Protein AF-A0ABD2D4B1-F1 (afdb_monomer)

Nearest PDB structures (foldseek):
  2lwl-assembly1_A  TM=8.045E-01  e=2.329E-04  Homo sapiens
  7t9r-assembly1_A  TM=9.028E-01  e=5.701E-02  Crocodylus porosus
  5ki9-assembly1_A-2  TM=9.433E-01  e=2.666E-01  Homo sapiens
  7rc7-assembly1_A  TM=5.884E-01  e=2.133E+00  Mus musculus
  9c6m-assembly2_E  TM=4.715E-01  e=2.789E+00  Yasminevirus sp. GU-2018

InterPro domains:
  IPR025933 Beta-defensin domain [PF13841] (8-37)

Structure (mmCIF, N/CA/C/O backbone):
data_AF-A0ABD2D4B1-F1
#
_entry.id   AF-A0ABD2D4B1-F1
#
loop_
_atom_site.group_PDB
_atom_site.id
_atom_site.type_symbol
_atom_site.label_atom_id
_atom_site.label_alt_id
_atom_site.label_comp_id
_atom_site.label_asym_id
_atom_site.labe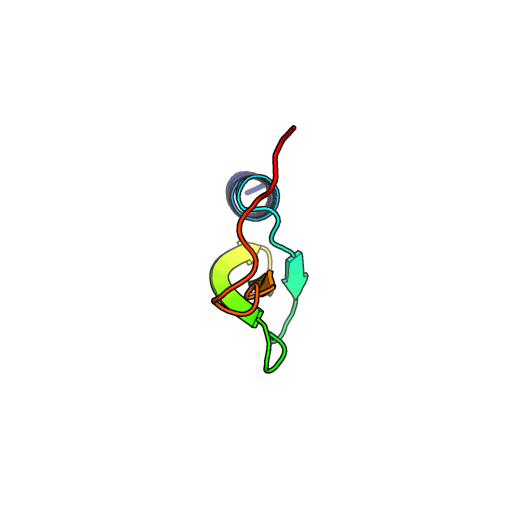l_entity_id
_atom_site.label_seq_id
_atom_site.pdbx_PDB_ins_code
_atom_site.Cartn_x
_atom_site.Cartn_y
_atom_site.Cartn_z
_atom_site.occupancy
_atom_site.B_iso_or_equiv
_atom_site.auth_seq_id
_atom_site.auth_comp_id
_atom_site.auth_asym_id
_atom_site.auth_atom_id
_atom_site.pdbx_PDB_model_num
ATOM 1 N N . GLU A 1 1 ? -13.314 8.644 15.283 1.00 50.47 1 GLU A N 1
ATOM 2 C CA . GLU A 1 1 ? -12.536 7.592 14.590 1.00 50.47 1 GLU A CA 1
ATOM 3 C C . GLU A 1 1 ? -11.302 8.218 13.942 1.00 50.47 1 GLU A C 1
ATOM 5 O O . GLU A 1 1 ? -11.392 9.344 13.466 1.00 50.47 1 GLU A O 1
ATOM 10 N N . ASN A 1 2 ? -10.144 7.550 13.975 1.00 59.84 2 ASN A N 1
ATOM 11 C CA . ASN A 1 2 ? -8.827 8.107 13.614 1.00 59.84 2 ASN A CA 1
ATOM 12 C C . ASN A 1 2 ? -8.604 8.212 12.091 1.00 59.84 2 ASN A C 1
ATOM 14 O O . ASN A 1 2 ? -7.653 7.640 11.553 1.00 59.84 2 ASN A O 1
ATOM 18 N N . ALA A 1 3 ? -9.509 8.869 11.360 1.00 71.50 3 ALA A N 1
ATOM 19 C CA . ALA A 1 3 ? -9.474 8.979 9.892 1.00 71.50 3 ALA A CA 1
ATOM 20 C C . ALA A 1 3 ? -8.184 9.637 9.353 1.00 71.50 3 ALA A C 1
ATOM 22 O O . ALA A 1 3 ? -7.840 9.496 8.183 1.00 71.50 3 ALA A O 1
ATOM 23 N N . PHE A 1 4 ? -7.436 10.306 10.233 1.00 77.69 4 PHE A N 1
ATOM 24 C CA . PHE A 1 4 ? -6.183 10.990 9.940 1.00 77.69 4 PHE A CA 1
ATOM 25 C C . PHE A 1 4 ? -5.102 10.087 9.320 1.00 77.69 4 PHE A C 1
ATOM 27 O O . PHE A 1 4 ? -4.403 10.507 8.397 1.00 77.69 4 PHE A O 1
ATOM 34 N N . PHE A 1 5 ? -4.964 8.844 9.794 1.00 81.19 5 PHE A N 1
ATOM 35 C CA . PHE A 1 5 ? -3.939 7.926 9.278 1.00 81.19 5 PHE A CA 1
ATOM 36 C C . PHE A 1 5 ? -4.238 7.482 7.843 1.00 81.19 5 PHE A C 1
ATOM 38 O O . PHE A 1 5 ? -3.345 7.463 6.992 1.00 81.19 5 PHE A O 1
ATOM 45 N N . ASP A 1 6 ? -5.508 7.210 7.554 1.00 82.81 6 ASP A N 1
ATOM 46 C CA . ASP A 1 6 ? -5.947 6.779 6.229 1.00 82.81 6 ASP A CA 1
ATOM 47 C C . ASP A 1 6 ? -5.889 7.948 5.230 1.00 82.81 6 ASP A C 1
ATOM 49 O O . ASP A 1 6 ? -5.507 7.767 4.072 1.00 82.81 6 ASP A O 1
ATOM 53 N N . GLU A 1 7 ? -6.185 9.171 5.684 1.00 88.50 7 GLU A N 1
ATOM 54 C CA . GLU A 1 7 ? -6.061 10.382 4.868 1.00 88.50 7 GLU A CA 1
ATOM 55 C C . GLU A 1 7 ? -4.601 10.675 4.501 1.00 88.50 7 GLU A C 1
ATOM 57 O O . GLU A 1 7 ? -4.301 10.975 3.343 1.00 88.50 7 GLU A O 1
ATOM 62 N N . LYS A 1 8 ? -3.669 10.527 5.454 1.00 88.12 8 LYS A N 1
ATOM 63 C CA . LYS A 1 8 ? -2.232 10.660 5.179 1.00 88.12 8 LYS A CA 1
ATOM 64 C C . LYS A 1 8 ? -1.776 9.641 4.135 1.00 88.12 8 LYS A C 1
ATOM 66 O O . LYS A 1 8 ? -1.038 10.005 3.222 1.00 88.12 8 LYS A O 1
ATOM 71 N N . CYS A 1 9 ? -2.242 8.395 4.237 1.00 91.00 9 CYS A N 1
ATOM 72 C CA . CYS A 1 9 ? -1.925 7.362 3.256 1.00 91.00 9 CYS A CA 1
ATOM 73 C C . CYS A 1 9 ? -2.455 7.709 1.857 1.00 91.00 9 CYS A C 1
ATOM 75 O O . CYS A 1 9 ? -1.711 7.647 0.878 1.00 91.00 9 CYS A O 1
ATOM 77 N N . LYS A 1 10 ? -3.711 8.168 1.768 1.00 88.88 10 LYS A N 1
ATOM 78 C CA . LYS A 1 10 ? -4.308 8.630 0.507 1.00 88.88 10 LYS A CA 1
ATOM 79 C C . LYS A 1 10 ? -3.556 9.809 -0.112 1.00 88.88 10 LYS A C 1
ATOM 81 O O . LYS A 1 10 ? -3.331 9.798 -1.316 1.00 88.88 10 LYS A O 1
ATOM 86 N N . LYS A 1 11 ? -3.127 10.797 0.683 1.00 91.19 11 LYS A N 1
ATOM 87 C CA . LYS A 1 11 ? -2.351 11.956 0.189 1.00 91.19 11 LYS A CA 1
ATOM 88 C C . LYS A 1 11 ? -1.015 11.558 -0.443 1.00 91.19 11 LYS A C 1
ATOM 90 O O . LYS A 1 11 ? -0.527 12.263 -1.318 1.00 91.19 11 LYS A O 1
ATOM 95 N N . LEU A 1 12 ? -0.443 10.429 -0.025 1.00 89.19 12 LEU A N 1
ATOM 96 C CA . LEU A 1 12 ? 0.788 9.866 -0.585 1.00 89.19 12 LEU A CA 1
ATOM 97 C C . LEU A 1 12 ? 0.538 8.946 -1.796 1.00 89.19 12 LEU A C 1
ATOM 99 O O . LEU A 1 12 ? 1.466 8.280 -2.244 1.00 89.19 12 LEU A O 1
ATOM 103 N N . ASN A 1 13 ? -0.696 8.878 -2.318 1.00 90.12 13 ASN A N 1
ATOM 104 C CA . ASN A 1 13 ? -1.128 7.879 -3.307 1.00 90.12 13 ASN A CA 1
ATOM 105 C C . ASN A 1 13 ? -0.841 6.433 -2.860 1.00 90.12 13 ASN A C 1
ATOM 107 O O . ASN A 1 13 ? -0.574 5.548 -3.674 1.00 90.12 13 ASN A O 1
ATOM 111 N N . GLY A 1 14 ? -0.884 6.201 -1.547 1.00 92.06 14 GLY A N 1
ATOM 112 C CA . GLY A 1 14 ? -0.695 4.893 -0.947 1.00 92.06 14 GLY A CA 1
ATOM 113 C C . GLY A 1 14 ? -2.007 4.147 -0.740 1.00 92.06 14 GLY A C 1
ATOM 114 O O . GLY A 1 14 ? -3.107 4.699 -0.830 1.00 92.06 14 GLY A O 1
ATOM 115 N N . ARG A 1 15 ? -1.877 2.861 -0.422 1.00 93.12 15 ARG A N 1
ATOM 116 C CA . ARG A 1 15 ? -2.989 1.954 -0.130 1.00 93.12 15 ARG A CA 1
ATOM 117 C C . ARG A 1 15 ? -2.752 1.215 1.183 1.00 93.12 15 ARG A C 1
ATOM 119 O O . ARG A 1 15 ? -1.648 0.747 1.450 1.00 93.12 15 ARG A O 1
ATOM 126 N N . CYS A 1 16 ? -3.800 1.132 2.001 1.00 93.19 16 CYS A N 1
ATOM 127 C CA . CYS A 1 16 ? -3.769 0.461 3.298 1.00 93.19 16 CYS A CA 1
ATOM 128 C C . CYS A 1 16 ? -3.986 -1.046 3.119 1.00 93.19 16 CYS A C 1
ATOM 130 O O . CYS A 1 16 ? -5.071 -1.477 2.730 1.00 93.19 16 CYS A O 1
ATOM 132 N N . VAL A 1 17 ? -2.966 -1.849 3.405 1.00 93.75 17 VAL A N 1
ATOM 133 C CA . VAL A 1 17 ? -2.969 -3.311 3.239 1.00 93.75 17 VAL A CA 1
ATOM 134 C C . VAL A 1 17 ? -2.261 -3.984 4.418 1.00 93.75 17 VAL A C 1
ATOM 136 O O . VAL A 1 17 ? -1.530 -3.342 5.162 1.00 93.75 17 VAL A O 1
ATOM 139 N N . ASN A 1 18 ? -2.446 -5.290 4.619 1.00 94.25 18 ASN A N 1
ATOM 140 C CA . ASN A 1 18 ? -1.745 -6.017 5.694 1.00 94.25 18 ASN A CA 1
ATOM 141 C C . ASN A 1 18 ? -0.220 -6.102 5.461 1.00 94.25 18 ASN A C 1
ATOM 143 O O . ASN A 1 18 ? 0.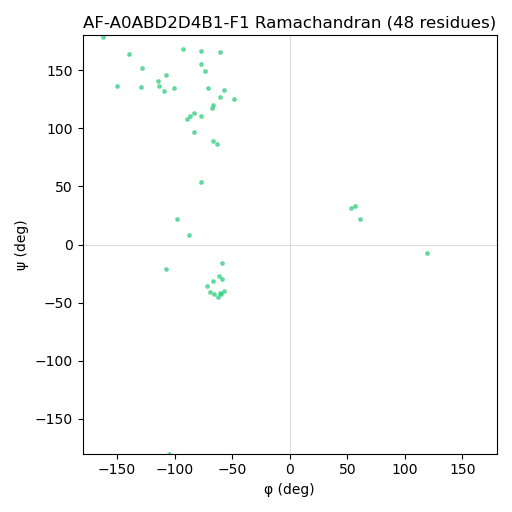572 -6.107 6.411 1.00 94.25 18 ASN A O 1
ATOM 147 N N . SER A 1 19 ? 0.194 -6.151 4.193 1.00 93.75 19 SER A N 1
ATOM 148 C CA . SER A 1 19 ? 1.583 -6.319 3.758 1.00 93.75 19 SER A CA 1
ATOM 149 C C . SER A 1 19 ? 1.793 -5.630 2.412 1.00 93.75 19 SER A C 1
ATOM 151 O O . SER A 1 19 ? 0.955 -5.784 1.525 1.00 93.75 19 SER A O 1
ATOM 153 N N . CYS A 1 20 ? 2.907 -4.912 2.256 1.00 92.94 20 CYS A N 1
ATOM 154 C CA . CYS A 1 20 ? 3.297 -4.306 0.982 1.00 92.94 20 CYS A CA 1
ATOM 155 C C . CYS A 1 20 ? 3.807 -5.369 0.003 1.00 92.94 20 CYS A C 1
ATOM 157 O O . CYS A 1 20 ? 4.385 -6.379 0.415 1.00 92.94 20 CYS A O 1
ATOM 159 N N . GLN A 1 21 ? 3.608 -5.142 -1.292 1.00 91.69 21 GLN A N 1
ATOM 160 C CA . GLN A 1 21 ? 4.198 -5.975 -2.339 1.00 91.69 21 GLN A CA 1
ATOM 161 C C . GLN A 1 21 ? 5.688 -5.653 -2.548 1.00 91.69 21 GLN A C 1
ATOM 163 O O . GLN A 1 21 ? 6.185 -4.631 -2.093 1.00 91.69 21 GLN A O 1
ATOM 168 N N . LYS A 1 22 ? 6.416 -6.515 -3.276 1.00 88.38 22 LYS A N 1
ATOM 169 C CA . LYS A 1 22 ? 7.862 -6.341 -3.543 1.00 88.38 22 LYS A CA 1
ATOM 170 C C . LYS A 1 22 ? 8.214 -5.028 -4.256 1.00 88.38 22 LYS A C 1
ATOM 172 O O . LYS A 1 22 ? 9.302 -4.510 -4.051 1.00 88.38 22 LYS A O 1
ATOM 177 N N . ASN A 1 23 ? 7.299 -4.509 -5.075 1.00 88.06 23 ASN A N 1
ATOM 178 C CA . ASN A 1 23 ? 7.464 -3.250 -5.811 1.00 88.06 23 ASN A CA 1
ATOM 179 C C . ASN A 1 23 ? 6.779 -2.080 -5.086 1.00 88.06 23 ASN A C 1
ATOM 181 O O . ASN A 1 23 ? 6.395 -1.092 -5.710 1.00 88.06 23 ASN A O 1
ATOM 185 N N . GLU A 1 24 ? 6.551 -2.219 -3.78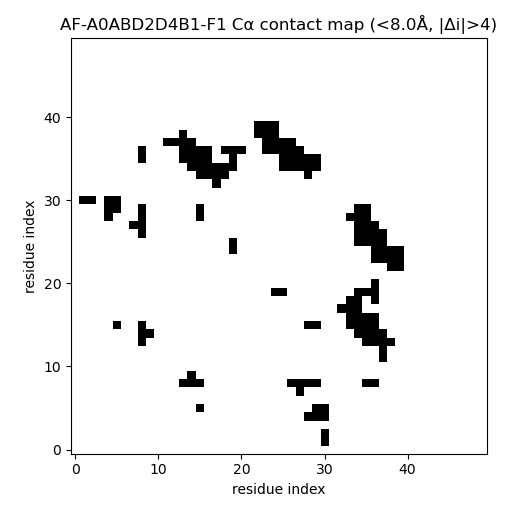3 1.00 92.56 24 GLU A N 1
ATOM 186 C CA . GLU A 1 24 ? 5.947 -1.200 -2.942 1.00 92.56 24 GLU A CA 1
ATOM 187 C C . GLU A 1 24 ? 6.807 -0.939 -1.714 1.00 92.56 24 GLU A C 1
ATOM 189 O O . GLU A 1 24 ? 7.488 -1.827 -1.204 1.00 92.56 24 GLU A O 1
ATOM 194 N N . GLU A 1 25 ? 6.721 0.282 -1.210 1.00 91.69 25 GLU A N 1
ATOM 195 C CA . GLU A 1 25 ? 7.409 0.714 -0.004 1.00 91.69 25 GLU A CA 1
ATOM 196 C C . GLU A 1 25 ? 6.406 1.051 1.100 1.00 91.69 25 GLU A C 1
ATOM 1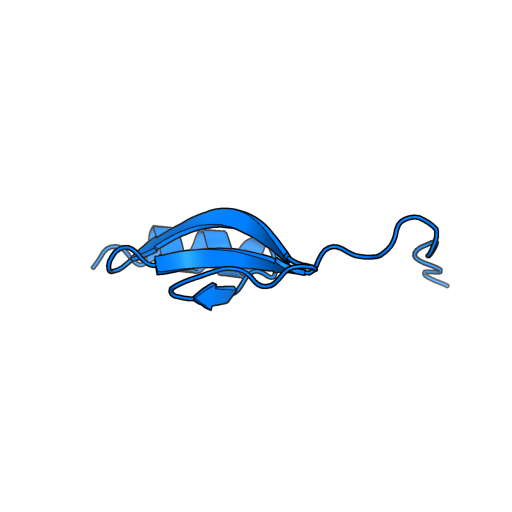98 O O . GLU A 1 25 ? 5.350 1.640 0.848 1.00 91.69 25 GLU A O 1
ATOM 203 N N . LEU A 1 26 ? 6.747 0.675 2.335 1.00 93.44 26 LEU A N 1
ATOM 204 C CA . LEU A 1 26 ? 6.010 1.059 3.533 1.00 93.44 26 LEU A CA 1
ATOM 205 C C . LEU A 1 26 ? 6.348 2.506 3.905 1.00 93.44 26 LEU A C 1
ATOM 207 O O . LEU A 1 26 ? 7.439 2.7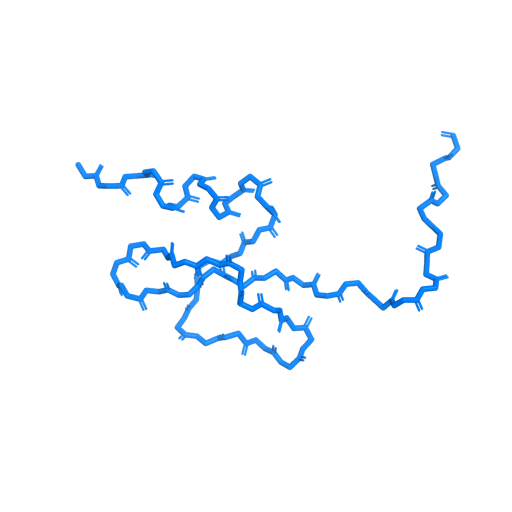73 4.398 1.00 93.44 26 LEU A O 1
ATOM 211 N N . VAL A 1 27 ? 5.390 3.417 3.748 1.00 92.00 27 VAL A N 1
ATOM 212 C CA . VAL A 1 27 ? 5.607 4.855 4.006 1.00 92.00 27 VAL A CA 1
ATOM 213 C C . VAL A 1 27 ? 4.916 5.360 5.275 1.00 92.00 27 VAL A C 1
ATOM 215 O O . VAL A 1 27 ? 5.277 6.404 5.819 1.00 92.00 27 VAL A O 1
ATOM 218 N N . ALA A 1 28 ? 3.891 4.648 5.751 1.00 90.81 28 ALA A N 1
ATOM 219 C CA . ALA A 1 28 ? 3.134 4.998 6.950 1.00 90.81 28 ALA A CA 1
ATOM 220 C C . ALA A 1 28 ? 2.340 3.796 7.489 1.00 90.81 28 ALA A C 1
ATOM 222 O O . ALA A 1 28 ? 2.321 2.715 6.899 1.00 90.81 28 ALA A O 1
ATOM 223 N N . LEU A 1 29 ? 1.637 4.007 8.600 1.00 90.44 29 LEU A N 1
ATOM 224 C CA . LEU A 1 29 ? 0.639 3.084 9.135 1.00 90.44 29 LEU A CA 1
ATOM 225 C C . LEU A 1 29 ? -0.763 3.658 8.912 1.00 90.44 29 LEU A C 1
ATOM 227 O O . LEU A 1 29 ? -0.953 4.873 8.967 1.00 90.44 29 LEU A O 1
ATOM 231 N N . CYS A 1 30 ? -1.724 2.774 8.674 1.00 90.56 30 CYS A N 1
ATOM 232 C CA . CYS A 1 30 ? -3.149 3.079 8.608 1.00 90.56 30 CYS A CA 1
ATOM 233 C C . CYS A 1 30 ? -3.851 2.586 9.883 1.00 90.56 30 CYS A C 1
ATOM 235 O O . CYS A 1 30 ? -3.227 2.008 10.779 1.00 90.56 30 CYS A O 1
ATOM 237 N N . GLN A 1 31 ? -5.166 2.786 9.980 1.00 86.69 31 GLN A N 1
ATOM 238 C CA . GLN A 1 31 ? -5.936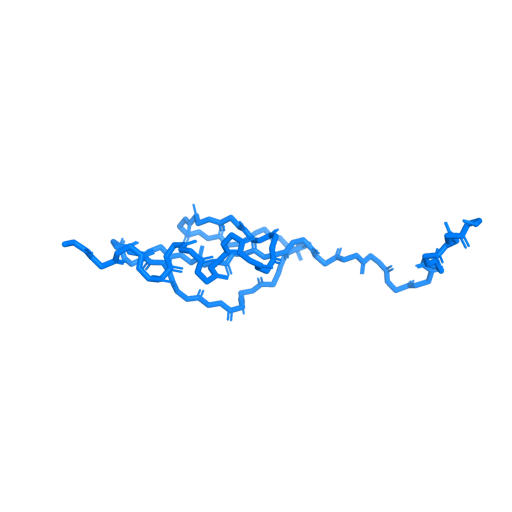 2.189 11.072 1.00 86.69 31 GLN A CA 1
ATOM 239 C C . GLN A 1 31 ? -5.872 0.651 11.078 1.00 86.69 31 GLN A C 1
ATOM 241 O O . GLN A 1 31 ? -5.496 0.014 10.094 1.00 86.69 31 GLN A O 1
ATOM 246 N N . LYS A 1 32 ? -6.294 0.043 12.197 1.00 85.94 32 LYS A N 1
ATOM 247 C CA . LYS A 1 32 ? -6.427 -1.420 12.349 1.00 85.94 32 LYS A CA 1
ATOM 248 C C . LYS A 1 32 ? -5.120 -2.179 12.075 1.00 85.94 32 LYS A C 1
ATOM 250 O O . LYS A 1 32 ? -5.146 -3.296 11.570 1.00 85.94 32 LYS A O 1
ATOM 255 N N . SER A 1 33 ? -3.984 -1.558 12.403 1.00 86.31 33 SER A N 1
ATOM 256 C CA . SER A 1 33 ? -2.641 -2.124 12.206 1.00 86.31 33 SER A CA 1
ATOM 257 C C . SER A 1 33 ? -2.297 -2.427 10.741 1.00 86.31 33 SER A C 1
ATOM 259 O O . SER A 1 33 ? -1.408 -3.232 10.463 1.00 86.31 33 SER A O 1
ATOM 261 N N . LEU A 1 34 ? -2.987 -1.776 9.800 1.00 92.56 34 LEU A N 1
ATOM 262 C CA . LEU A 1 34 ? -2.672 -1.860 8.382 1.00 92.56 34 LEU A CA 1
ATOM 263 C C . LEU A 1 34 ? -1.455 -0.993 8.049 1.00 92.56 34 LEU A C 1
ATOM 265 O O . LEU A 1 34 ? -1.136 -0.006 8.713 1.00 92.56 34 LEU A O 1
ATOM 269 N N . LYS A 1 35 ? -0.781 -1.365 6.972 1.00 94.12 35 LYS A N 1
ATOM 270 C CA . LYS A 1 35 ? 0.395 -0.700 6.425 1.00 94.12 35 LYS A CA 1
ATOM 271 C C . LYS A 1 35 ? -0.015 0.161 5.242 1.00 94.12 35 LYS A C 1
ATOM 273 O O . LYS A 1 35 ? -0.759 -0.303 4.384 1.00 94.12 35 LYS A O 1
ATOM 278 N N . CYS A 1 36 ? 0.481 1.391 5.181 1.00 95.06 36 CYS A N 1
ATOM 279 C CA . CYS A 1 36 ? 0.341 2.230 4.001 1.00 95.06 36 CYS A CA 1
ATOM 280 C C . CYS A 1 36 ? 1.488 1.941 3.033 1.00 95.06 36 CYS A C 1
ATOM 282 O O . CYS A 1 36 ? 2.640 2.278 3.320 1.00 95.06 36 CYS A O 1
ATOM 284 N N . CYS A 1 37 ? 1.161 1.328 1.902 1.00 95.25 37 CYS A N 1
ATOM 285 C CA . CYS A 1 37 ? 2.124 0.927 0.887 1.00 95.25 37 CYS A CA 1
ATOM 286 C C . CYS A 1 37 ? 1.972 1.804 -0.358 1.00 95.25 37 CYS A C 1
ATOM 288 O O . CYS A 1 37 ? 0.853 2.013 -0.833 1.00 95.25 37 CYS A O 1
ATOM 290 N N . VAL A 1 38 ? 3.083 2.317 -0.881 1.00 93.56 38 VAL A N 1
ATOM 291 C CA . VAL A 1 38 ? 3.128 3.123 -2.111 1.00 93.56 38 VAL A CA 1
ATOM 292 C C . VAL A 1 38 ? 3.891 2.350 -3.172 1.00 93.56 38 VAL A C 1
ATOM 294 O O . VAL A 1 38 ? 4.931 1.766 -2.885 1.00 93.56 38 VAL A O 1
ATOM 297 N N . SER A 1 39 ? 3.382 2.334 -4.404 1.00 90.31 39 SER A N 1
ATOM 298 C CA . SER A 1 39 ? 4.084 1.703 -5.521 1.00 90.31 39 SER A CA 1
ATOM 299 C C . SER A 1 39 ? 5.362 2.466 -5.850 1.00 90.31 39 SER A C 1
ATOM 301 O O . SER A 1 39 ? 5.317 3.644 -6.203 1.00 90.31 39 SER A O 1
ATOM 303 N N . LEU A 1 40 ? 6.495 1.774 -5.758 1.00 87.06 40 LEU A N 1
ATOM 304 C CA . LEU A 1 40 ? 7.777 2.298 -6.194 1.00 87.06 40 LEU A CA 1
ATOM 305 C C . LEU 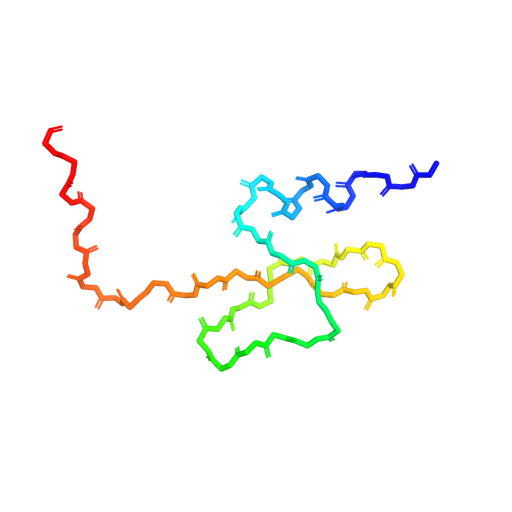A 1 40 ? 7.728 2.440 -7.713 1.00 87.06 40 LEU A C 1
ATOM 307 O O . LEU A 1 40 ? 7.565 1.459 -8.443 1.00 87.06 40 LEU A O 1
ATOM 311 N N . GLN A 1 41 ? 7.848 3.672 -8.204 1.00 77.31 41 GLN A N 1
ATOM 312 C CA . GLN A 1 41 ? 8.097 3.865 -9.623 1.00 77.31 41 GLN A CA 1
ATOM 313 C C . GLN A 1 41 ? 9.534 3.419 -9.918 1.00 77.31 41 GLN A C 1
ATOM 315 O O . GLN A 1 41 ? 10.443 3.770 -9.162 1.00 77.31 41 GLN A O 1
ATOM 320 N N . PRO A 1 42 ? 9.763 2.649 -10.995 1.00 74.62 42 PRO A N 1
ATOM 321 C CA . PRO A 1 42 ? 11.115 2.312 -11.407 1.00 74.62 42 PRO A CA 1
ATOM 322 C C . PRO A 1 42 ? 11.897 3.606 -11.652 1.00 74.62 42 PRO A C 1
ATOM 324 O O . PRO A 1 42 ? 11.402 4.524 -12.316 1.00 74.62 42 PRO A O 1
ATOM 327 N N . CYS A 1 43 ? 13.110 3.687 -11.107 1.00 69.25 43 CYS A N 1
ATOM 328 C CA . CYS A 1 43 ? 14.000 4.806 -11.375 1.00 69.25 43 CYS A CA 1
ATOM 329 C C . CYS A 1 43 ? 14.292 4.861 -12.887 1.00 69.25 43 CYS A C 1
ATOM 331 O O . CYS A 1 43 ? 14.644 3.854 -13.497 1.00 69.25 43 CYS A O 1
ATOM 333 N N . GLY A 1 44 ? 14.076 6.025 -13.510 1.00 63.16 44 GLY A N 1
ATOM 334 C CA . GLY A 1 44 ? 14.362 6.249 -14.935 1.00 63.16 44 GLY A CA 1
ATOM 335 C C . GLY A 1 44 ? 13.171 6.630 -15.820 1.00 63.16 44 GLY A C 1
ATOM 336 O O . GLY A 1 44 ? 13.385 7.021 -16.962 1.00 63.16 44 GLY A O 1
ATOM 337 N N . LYS A 1 45 ? 11.927 6.599 -15.324 1.00 59.44 45 LYS A N 1
ATOM 338 C CA . LYS A 1 45 ? 10.827 7.301 -16.006 1.00 59.44 45 LYS A CA 1
ATOM 339 C C . LYS A 1 45 ? 10.844 8.763 -15.581 1.00 59.44 45 LYS A C 1
ATOM 341 O O . LYS A 1 45 ? 10.313 9.108 -14.527 1.00 59.44 45 LYS A O 1
ATOM 346 N N . ASN A 1 46 ? 11.468 9.610 -16.400 1.00 58.81 46 ASN A N 1
ATOM 347 C CA . ASN A 1 46 ? 11.183 11.039 -16.373 1.00 58.81 46 ASN A CA 1
ATOM 348 C C . ASN A 1 46 ? 9.658 11.189 -16.393 1.00 58.81 46 ASN A C 1
ATOM 350 O O . ASN A 1 46 ? 8.989 10.619 -17.256 1.00 58.81 46 ASN A O 1
ATOM 354 N N . LYS A 1 47 ? 9.102 11.905 -15.414 1.00 59.78 47 LYS A N 1
ATOM 355 C CA . LYS A 1 47 ? 7.771 12.489 -15.562 1.00 59.78 47 LYS A CA 1
ATOM 356 C C . LYS A 1 47 ? 7.880 13.484 -16.716 1.00 59.78 47 LYS A C 1
ATOM 358 O O . LYS A 1 47 ? 8.204 14.644 -16.493 1.00 59.78 47 LYS A O 1
ATOM 363 N N . GLU A 1 48 ? 7.703 12.994 -17.935 1.00 58.00 48 GLU A N 1
ATOM 364 C CA . GLU A 1 48 ? 7.383 13.812 -19.094 1.00 58.00 48 GLU A CA 1
ATOM 365 C C . GLU A 1 48 ? 5.978 14.355 -18.821 1.00 58.00 48 GLU A C 1
ATOM 367 O O . GLU A 1 48 ? 4.973 13.682 -19.034 1.00 58.00 48 GLU A O 1
ATOM 372 N N . ASN A 1 49 ? 5.934 15.505 -18.152 1.00 55.00 49 ASN A N 1
ATOM 373 C CA . ASN A 1 49 ? 4.799 16.399 -18.271 1.00 55.00 49 ASN A CA 1
ATOM 374 C C . ASN A 1 49 ? 5.166 17.303 -19.452 1.00 55.00 49 ASN A C 1
ATOM 376 O O . ASN A 1 49 ? 6.123 18.072 -19.336 1.00 55.00 49 ASN A O 1
ATOM 380 N N . ASP A 1 50 ? 4.482 17.090 -20.575 1.00 44.25 50 ASP A N 1
ATOM 381 C CA . ASP A 1 50 ? 4.275 18.086 -21.634 1.00 44.25 50 ASP A CA 1
ATOM 382 C C . ASP A 1 50 ? 3.653 19.363 -21.039 1.00 44.25 50 ASP A C 1
ATOM 384 O O . ASP A 1 50 ? 2.755 19.222 -20.168 1.00 44.25 50 ASP A O 1
#

Mean predicted aligned error: 7.59 Å

pLDDT: mean 82.79, std 13.76, range [44.25, 95.25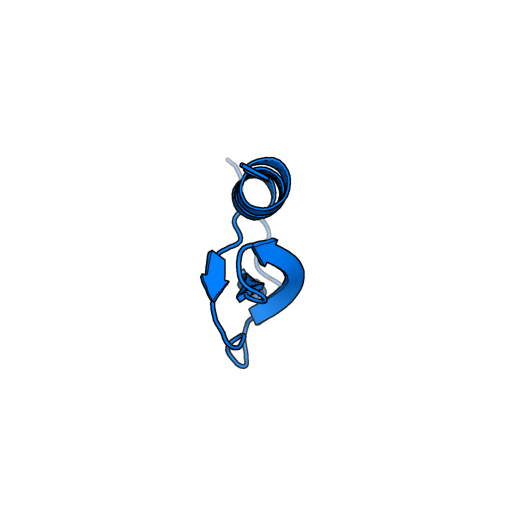]

Solvent-accessible surface area (backbone atoms only — not comparable to full-atom values): 3096 Å² total; per-residue (Å²): 130,76,59,64,35,49,51,55,28,49,77,65,70,26,46,74,32,88,67,66,55,95,61,31,42,81,79,49,59,26,64,94,81,20,32,12,22,27,73,59,73,71,89,84,70,75,82,81,74,128

Foldseek 3Di:
DCCVQVVVLVVLVWDWAQDEDPQWDFDGADPPRTTTIDGNDPPPPDPPDD

Radius of gyration: 12.62 Å; Cα contacts (8 Å, |Δi|>4): 77; chains: 1; bounding box: 27×24×36 Å

Sequence (50 aa):
ENAFFDEKCKKLNGRCVNSCQKNEELVALCQKSLKCCVSLQPCGKNKEND

Secondary structure (DSSP, 8-state):
--HHHHHHHHHTT-EEESS--TTEEEEEE-GGG-EEEEEPPPTT------

Organism: Daubentonia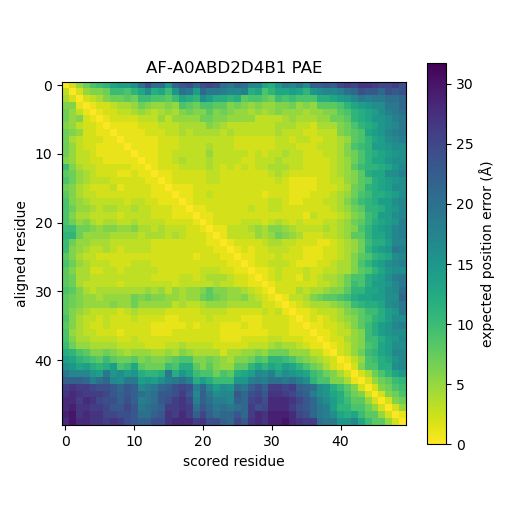 madagascariensis (NCBI:txid31869)